Protein AF-A0AAV8ZND1-F1 (afdb_monomer_lite)

InterPro domains:
  IPR028146 Glucosidase II beta subunit, N-terminal [PF12999] (22-91)
  IPR036055 LDL receptor-like superfamily [G3DSA:4.10.400.10] (44-95)
  IPR036055 LDL receptor-like superfamily [SSF57424] (48-91)
  IPR039794 Glucosidase II beta subunit-like [PTHR12630] (21-103)

Secondary structure (DSSP, 8-state):
---SSTTTSSS-SSS----TT-----GGGTTSSS--STT-TT-TTSS--TT-EEEPSS----SS--SEEEGGGTTSSEE-STT-TT--S---TTTT--HHHHHHHT-EESSPP---

Organism: NCBI:txid1586634

Foldseek 3Di:
DDDPPPVVPPPPPDQADDDPPPDGDGLCQACVLAQPDPCSRSNQQALNDQNHKHAADPDDDDPQADRIDGRVQQCPFKQRHLQSSSNPDQPPPDDPDDPVVCVVVVIDGPPHDNRD

Sequence (116 aa):
MNSRRDFIYMTMKINLLVLEAQKKIDFKKINDNYCDCLDGSDEPGTNACSNGIFYCTDQVVTKRFSKSVPSSKVNDGICDCCDGSDEWENNQVLKNLDRAAQKRADRFHVPCPKMC

Structure (mmCIF, N/CA/C/O backbone):
data_AF-A0AAV8ZND1-F1
#
_entry.id   AF-A0AAV8ZND1-F1
#
loop_
_atom_site.group_PDB
_atom_site.id
_atom_site.type_symbol
_atom_site.label_atom_id
_atom_site.label_alt_id
_atom_site.label_comp_id
_atom_site.label_asym_id
_atom_site.label_entity_id
_atom_site.label_seq_id
_atom_site.pdbx_PDB_ins_code
_atom_site.Cartn_x
_atom_site.Cartn_y
_atom_site.Cartn_z
_atom_site.occupancy
_atom_site.B_iso_or_equiv
_atom_site.auth_seq_id
_atom_site.auth_comp_id
_atom_site.auth_asym_id
_atom_site.auth_atom_id
_atom_site.pdbx_PDB_model_num
ATOM 1 N N . MET A 1 1 ? 16.099 19.191 17.050 1.00 37.81 1 MET A N 1
ATOM 2 C CA . MET A 1 1 ? 16.248 17.796 16.578 1.00 37.81 1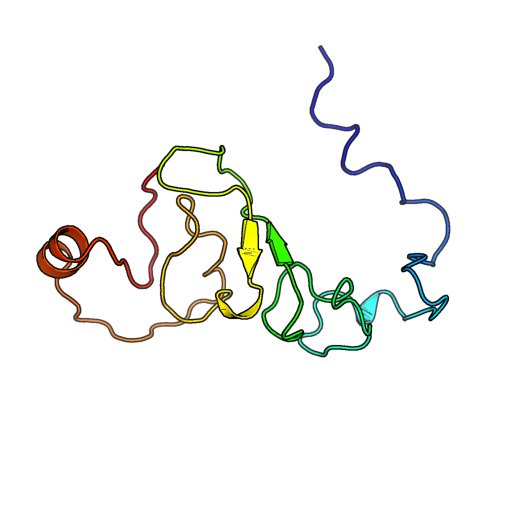 MET A CA 1
ATOM 3 C C . MET A 1 1 ? 15.151 16.940 17.206 1.00 37.81 1 MET A C 1
ATOM 5 O O . MET A 1 1 ? 15.372 16.372 18.261 1.00 37.81 1 MET A O 1
ATOM 9 N N . ASN A 1 2 ? 13.952 16.909 16.626 1.00 37.75 2 ASN A N 1
ATOM 10 C CA . ASN A 1 2 ? 12.907 15.932 16.961 1.00 37.75 2 ASN A CA 1
ATOM 11 C C . ASN A 1 2 ? 11.807 16.062 15.905 1.00 37.75 2 ASN A C 1
ATOM 13 O O . ASN A 1 2 ? 11.188 17.112 15.814 1.00 37.75 2 ASN A O 1
ATOM 17 N N . SER A 1 3 ? 11.653 15.056 15.041 1.00 37.03 3 SER A N 1
ATOM 18 C CA . SER A 1 3 ? 10.670 15.096 13.943 1.00 37.03 3 SER A CA 1
ATOM 19 C C . SER A 1 3 ? 10.224 13.705 13.468 1.00 37.03 3 SER A C 1
ATOM 21 O O . SER A 1 3 ? 9.844 13.543 12.312 1.00 37.03 3 SER A O 1
ATOM 23 N N . ARG A 1 4 ? 10.297 12.662 14.306 1.00 44.38 4 ARG A N 1
ATOM 24 C CA . ARG A 1 4 ? 9.836 11.311 13.905 1.00 44.38 4 ARG A CA 1
ATOM 25 C C . ARG A 1 4 ? 9.132 10.504 14.999 1.00 44.38 4 ARG A C 1
ATOM 27 O O . ARG A 1 4 ? 8.819 9.345 14.771 1.00 44.38 4 ARG A O 1
ATOM 34 N N . ARG A 1 5 ? 8.880 11.086 16.176 1.00 40.69 5 ARG A N 1
ATOM 35 C CA . ARG A 1 5 ? 8.225 10.381 17.295 1.00 40.69 5 ARG A CA 1
ATOM 36 C C . ARG A 1 5 ? 6.791 10.844 17.557 1.00 40.69 5 ARG A C 1
ATOM 38 O O . ARG A 1 5 ? 6.050 10.119 18.195 1.00 40.69 5 ARG A O 1
ATOM 45 N N . ASP A 1 6 ? 6.353 11.965 16.993 1.00 35.47 6 ASP A N 1
ATOM 46 C CA . ASP A 1 6 ? 5.067 12.560 17.385 1.00 35.47 6 ASP A CA 1
ATOM 47 C C . ASP A 1 6 ? 3.846 11.996 16.633 1.00 35.47 6 ASP A C 1
ATOM 49 O O . ASP A 1 6 ? 2.722 12.202 17.069 1.00 35.47 6 ASP A O 1
ATOM 53 N N . PHE A 1 7 ? 4.040 11.219 15.560 1.00 36.78 7 PHE A N 1
ATOM 54 C CA . PHE A 1 7 ? 2.933 10.598 14.807 1.00 36.78 7 PHE A CA 1
ATOM 55 C C . PHE A 1 7 ? 2.593 9.163 15.235 1.00 36.78 7 PHE A C 1
ATOM 57 O O . PHE A 1 7 ? 1.538 8.654 14.883 1.00 36.78 7 PHE A O 1
ATOM 64 N N . ILE A 1 8 ? 3.468 8.514 16.009 1.00 44.16 8 ILE A N 1
ATOM 65 C CA . ILE A 1 8 ? 3.288 7.126 16.477 1.00 44.16 8 ILE A CA 1
ATOM 66 C C . ILE A 1 8 ? 2.773 7.106 17.936 1.00 44.16 8 ILE A C 1
ATOM 68 O O . ILE A 1 8 ? 2.266 6.098 18.416 1.00 44.16 8 ILE A O 1
ATOM 72 N N . TYR A 1 9 ? 2.854 8.239 18.648 1.00 37.47 9 TYR A N 1
ATOM 73 C CA . TYR A 1 9 ? 2.634 8.339 20.101 1.00 37.47 9 TYR A CA 1
ATOM 74 C C . TYR A 1 9 ? 1.251 8.830 20.552 1.00 37.47 9 TYR A C 1
ATOM 76 O O . TYR A 1 9 ? 1.019 8.997 21.749 1.00 37.47 9 TYR A O 1
ATOM 84 N N . MET A 1 10 ? 0.310 9.023 19.638 1.00 37.06 10 MET A N 1
ATOM 85 C CA . MET A 1 10 ? -1.060 9.413 19.967 1.00 37.06 10 MET A CA 1
ATOM 86 C C . MET A 1 10 ? -1.968 8.325 19.393 1.00 37.06 10 MET A C 1
ATOM 88 O O . MET A 1 10 ? -2.501 8.495 18.314 1.00 37.06 10 MET A O 1
ATOM 92 N N . THR A 1 11 ? -1.972 7.098 19.927 1.00 38.09 11 THR A N 1
ATOM 93 C CA . THR A 1 11 ? -2.922 6.690 20.978 1.00 38.09 11 THR A CA 1
ATOM 94 C C . THR A 1 11 ? -2.471 5.426 21.749 1.00 38.09 11 THR A C 1
ATOM 96 O O . THR A 1 11 ? -3.288 4.588 22.115 1.00 38.09 11 THR A O 1
ATOM 99 N N . MET A 1 12 ? -1.184 5.268 22.091 1.00 40.66 12 MET A N 1
ATOM 100 C CA . MET A 1 12 ? -0.730 4.214 23.032 1.00 40.66 12 MET A CA 1
ATOM 101 C C . MET A 1 12 ? -1.127 4.488 24.503 1.00 40.66 12 MET A C 1
ATOM 103 O O . MET A 1 12 ? -0.334 4.330 25.433 1.00 40.66 12 MET A O 1
ATOM 107 N N . LYS A 1 13 ? -2.374 4.892 24.751 1.00 40.22 13 LYS A N 1
ATOM 108 C CA . LYS A 1 13 ? -2.989 4.846 26.077 1.00 40.22 13 LYS A CA 1
ATOM 109 C C . LYS A 1 13 ? -4.439 4.410 25.927 1.00 40.22 13 LYS A C 1
ATOM 111 O O . LYS A 1 13 ? -5.251 5.162 25.406 1.00 40.22 13 LYS A O 1
ATOM 116 N N . ILE A 1 14 ? -4.726 3.254 26.532 1.00 40.88 14 ILE A N 1
ATOM 117 C CA . ILE A 1 14 ? -6.028 2.586 26.668 1.00 40.88 14 ILE A CA 1
ATOM 118 C C . ILE A 1 14 ? -6.315 1.667 25.471 1.00 40.88 14 ILE A C 1
ATOM 120 O O . ILE A 1 14 ? -6.200 2.076 24.327 1.00 40.88 14 ILE A O 1
ATOM 124 N N . ASN A 1 15 ? -6.644 0.404 25.766 1.00 40.78 15 ASN A N 1
ATOM 125 C CA . ASN A 1 15 ? -6.957 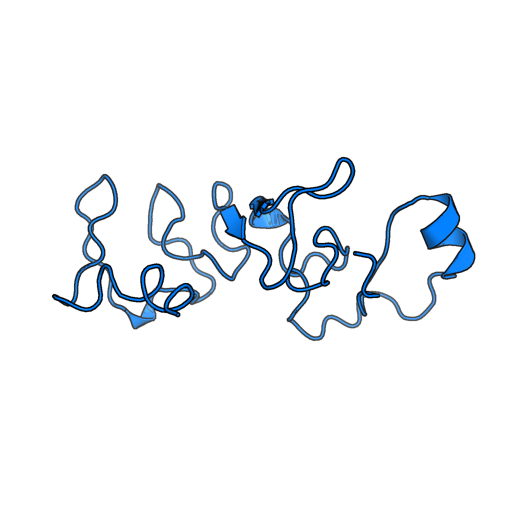-0.711 24.854 1.00 40.78 15 ASN A CA 1
ATOM 126 C C . ASN A 1 15 ? -8.186 -0.455 23.956 1.00 40.78 15 ASN A C 1
ATOM 128 O O . ASN A 1 15 ? -9.138 -1.231 23.976 1.00 40.78 15 ASN A O 1
ATOM 132 N N . LEU A 1 16 ? -8.239 0.677 23.262 1.00 41.28 16 LEU A N 1
ATOM 133 C CA . LEU A 1 16 ? -9.446 1.155 22.618 1.00 41.28 16 LEU A CA 1
ATOM 134 C C . LEU A 1 16 ? -9.123 2.224 21.568 1.00 41.28 16 LEU A C 1
ATOM 136 O O . LEU A 1 16 ? -8.951 3.397 21.900 1.00 41.28 16 LEU A O 1
ATOM 140 N N . LEU A 1 17 ? -9.071 1.836 20.294 1.00 50.38 17 LEU A N 1
ATOM 141 C CA . LEU A 1 17 ? -9.206 2.809 19.214 1.00 50.38 17 LEU A CA 1
ATOM 142 C C . LEU A 1 17 ? -10.662 3.300 19.232 1.00 50.38 17 LEU A C 1
ATOM 144 O O . LEU A 1 17 ? -11.592 2.509 19.080 1.00 50.38 17 LEU A O 1
ATOM 148 N N . VAL A 1 18 ? -10.874 4.588 19.497 1.00 45.38 18 VAL A N 1
ATOM 149 C CA . VAL A 1 18 ? -12.190 5.220 19.352 1.00 45.38 18 VAL A CA 1
ATOM 150 C C . VAL A 1 18 ? -12.291 5.711 17.914 1.00 45.38 18 VAL A C 1
ATOM 152 O O . VAL A 1 18 ? -11.680 6.711 17.554 1.00 45.38 18 VAL A O 1
ATOM 155 N N . LEU A 1 19 ? -13.038 4.962 17.114 1.00 54.56 19 LEU A N 1
ATOM 156 C CA . LEU A 1 19 ? -13.398 5.252 15.726 1.00 54.56 19 LEU A CA 1
ATOM 157 C C . LEU A 1 19 ? -14.869 5.702 15.722 1.00 54.56 19 LEU A C 1
ATOM 159 O O . LEU A 1 19 ? -15.596 5.331 16.649 1.00 54.56 19 LEU A O 1
ATOM 163 N N . GLU A 1 20 ? -15.305 6.539 14.775 1.00 51.50 20 GLU A N 1
ATOM 164 C CA . GLU A 1 20 ? -16.535 7.376 14.824 1.00 51.50 20 GLU A CA 1
ATOM 165 C C . GLU A 1 20 ? -17.900 6.634 14.894 1.00 51.50 20 GLU A C 1
ATOM 167 O O . GLU A 1 20 ? -18.948 7.169 14.546 1.00 51.50 20 GLU A O 1
ATOM 172 N N . ALA A 1 21 ? -17.944 5.422 15.446 1.00 46.81 21 ALA A N 1
ATOM 173 C CA . ALA A 1 21 ? -19.152 4.766 15.933 1.00 46.81 21 ALA A CA 1
ATOM 174 C C . ALA A 1 21 ? -18.885 3.822 17.130 1.00 46.81 21 ALA A C 1
ATOM 176 O O . ALA A 1 21 ? -19.380 2.705 17.137 1.00 46.81 21 ALA A O 1
ATOM 177 N N . GLN A 1 22 ? -18.087 4.217 18.137 1.00 50.81 22 GLN A N 1
ATOM 178 C CA . GLN A 1 22 ? -17.977 3.570 19.474 1.00 50.81 22 GLN A CA 1
ATOM 179 C C . GLN A 1 22 ? -17.911 2.016 19.529 1.00 50.81 22 GLN A C 1
ATOM 181 O O . GLN A 1 22 ? -18.232 1.419 20.562 1.00 50.81 22 GLN A O 1
ATOM 186 N N . LYS A 1 23 ? -17.466 1.321 18.476 1.00 59.94 23 LYS A N 1
ATOM 187 C CA . LYS A 1 23 ? -17.306 -0.137 18.494 1.00 59.94 23 LYS A CA 1
ATOM 188 C C . LYS A 1 23 ? -15.892 -0.464 18.954 1.00 59.94 23 LYS A C 1
ATOM 190 O O . LYS A 1 23 ? -14.915 -0.224 18.258 1.00 59.94 23 LYS A O 1
ATOM 195 N N . LYS A 1 24 ? -15.794 -1.004 20.165 1.00 71.31 24 LYS A N 1
ATOM 196 C CA . LYS A 1 24 ? -14.551 -1.546 20.717 1.00 71.31 24 LYS A CA 1
ATOM 197 C C . LYS A 1 24 ? -14.256 -2.869 20.014 1.00 71.31 24 LYS A C 1
ATOM 199 O O . LYS A 1 24 ? -15.032 -3.809 20.179 1.00 71.31 24 LYS A O 1
ATOM 204 N N . ILE A 1 25 ? -13.168 -2.944 19.258 1.00 78.81 25 ILE A N 1
ATOM 205 C CA . ILE A 1 25 ? -12.663 -4.200 18.688 1.00 78.81 25 ILE A CA 1
ATOM 206 C C . ILE A 1 25 ? -11.414 -4.663 19.450 1.00 78.81 25 ILE A C 1
ATOM 208 O O . ILE A 1 25 ? -10.731 -3.856 20.082 1.00 78.81 25 ILE A O 1
ATOM 212 N N . ASP A 1 26 ? -11.148 -5.971 19.443 1.00 86.69 26 ASP A N 1
ATOM 213 C CA . ASP A 1 26 ? -9.889 -6.526 19.958 1.00 86.69 26 ASP A CA 1
ATOM 214 C C . ASP A 1 26 ? -8.736 -6.027 19.076 1.00 86.69 26 ASP A C 1
ATOM 216 O O . ASP A 1 26 ? -8.882 -5.935 17.863 1.00 86.69 26 ASP A O 1
ATOM 220 N N . PHE A 1 27 ? -7.577 -5.740 19.662 1.00 83.38 27 PHE A N 1
ATOM 221 C CA . PHE A 1 27 ? -6.379 -5.361 18.913 1.00 83.38 27 PHE A CA 1
ATOM 222 C C . PHE A 1 27 ? -5.982 -6.405 17.857 1.00 83.38 27 PHE A C 1
ATOM 224 O O . PHE A 1 27 ? -5.410 -6.061 16.831 1.00 83.38 27 PHE A O 1
ATOM 231 N N . LYS A 1 28 ? -6.313 -7.681 18.085 1.00 89.12 28 LYS A N 1
ATOM 232 C CA . LYS A 1 28 ? -6.091 -8.768 17.118 1.00 89.12 28 LYS A CA 1
ATOM 233 C C . LYS A 1 28 ? -6.885 -8.628 15.820 1.00 89.12 28 LYS A C 1
ATOM 235 O O . LYS A 1 28 ? -6.563 -9.342 14.885 1.00 89.12 28 LYS A O 1
ATOM 240 N N . LYS A 1 29 ? -7.906 -7.770 15.810 1.00 89.00 29 LYS A N 1
ATOM 241 C CA . LYS A 1 29 ? -8.749 -7.465 14.651 1.00 89.00 29 LYS A CA 1
ATOM 242 C C . LYS A 1 29 ? -8.189 -6.338 13.782 1.00 89.00 29 LYS A C 1
ATOM 244 O O . LYS A 1 29 ? -8.859 -5.884 12.878 1.00 89.00 29 LYS A O 1
ATOM 249 N N . ILE A 1 30 ? -7.012 -5.808 14.120 1.00 91.19 30 ILE A N 1
ATOM 250 C CA . ILE A 1 30 ? -6.361 -4.781 13.308 1.00 91.19 30 ILE A CA 1
ATOM 251 C C . ILE A 1 30 ? -5.461 -5.474 12.290 1.00 91.19 30 ILE A C 1
ATOM 253 O O . ILE A 1 30 ? -4.537 -6.190 12.689 1.00 91.19 30 ILE A O 1
ATOM 257 N N . ASN A 1 31 ? -5.670 -5.184 11.006 1.00 93.62 31 ASN A N 1
ATOM 258 C CA . ASN A 1 31 ? -4.977 -5.804 9.875 1.00 93.62 31 ASN A CA 1
ATOM 259 C C . ASN A 1 31 ? -5.079 -7.336 9.884 1.00 93.62 31 ASN A C 1
ATOM 261 O O . ASN A 1 31 ? -4.089 -8.030 9.629 1.00 93.62 31 ASN A O 1
ATOM 265 N N . ASP A 1 32 ? -6.252 -7.869 10.223 1.00 95.06 32 ASP A N 1
ATOM 266 C CA . ASP A 1 32 ? -6.506 -9.312 10.259 1.00 95.06 32 ASP A CA 1
ATOM 267 C C . ASP A 1 32 ? -7.114 -9.853 8.950 1.00 95.06 32 ASP A C 1
ATOM 269 O O . ASP A 1 32 ? -7.411 -11.046 8.848 1.00 95.06 32 ASP A O 1
ATOM 273 N N . ASN A 1 33 ? -7.200 -8.999 7.922 1.00 95.19 33 ASN A N 1
ATOM 274 C CA . ASN A 1 33 ? -7.852 -9.240 6.635 1.00 95.19 33 ASN A CA 1
ATOM 275 C C . ASN A 1 33 ? -9.377 -9.412 6.736 1.00 95.19 33 ASN A C 1
ATOM 277 O O . ASN A 1 33 ? -9.989 -10.034 5.859 1.00 95.19 33 ASN A O 1
ATOM 281 N N . TYR A 1 34 ? -10.015 -8.853 7.763 1.00 95.31 34 TYR A N 1
ATOM 282 C CA . TYR A 1 34 ? -11.465 -8.811 7.891 1.00 95.31 34 TYR A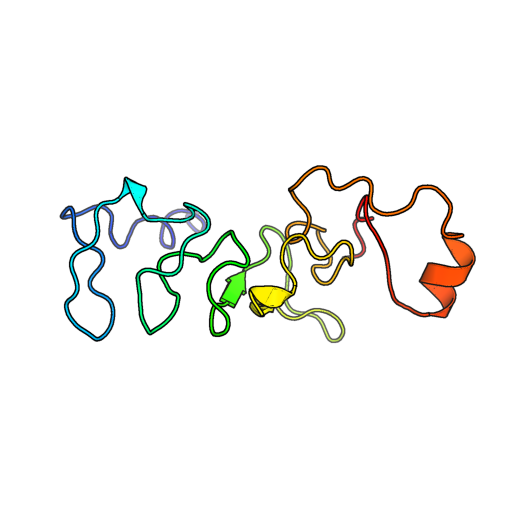 CA 1
ATOM 283 C C . TYR A 1 34 ? -11.945 -7.401 8.249 1.00 95.31 34 TYR A C 1
ATOM 285 O O . TYR A 1 34 ? -11.388 -6.740 9.106 1.00 95.31 34 TYR A O 1
ATOM 293 N N . CYS A 1 35 ? -13.017 -6.934 7.599 1.00 93.81 35 CYS A N 1
ATOM 294 C CA . CYS A 1 35 ? -13.538 -5.591 7.850 1.00 93.81 35 CYS A CA 1
ATOM 295 C C . CYS A 1 35 ? -14.537 -5.576 9.020 1.00 93.81 35 CYS A C 1
ATOM 297 O O . CYS A 1 35 ? -15.727 -5.868 8.852 1.00 93.81 35 CYS A O 1
ATOM 299 N N . ASP A 1 36 ? -14.065 -5.238 10.217 1.00 91.25 36 ASP A N 1
ATOM 300 C CA . ASP A 1 36 ? -14.850 -5.124 11.446 1.00 91.25 36 ASP A CA 1
ATOM 301 C C . ASP A 1 36 ? -15.452 -3.734 11.686 1.00 91.25 36 ASP A C 1
ATOM 303 O O . ASP A 1 36 ? -16.486 -3.636 12.380 1.00 91.25 36 ASP A O 1
ATOM 307 N N . CYS A 1 37 ? -14.828 -2.677 11.156 1.00 87.50 37 CYS A N 1
ATOM 308 C CA . CYS A 1 37 ? -15.286 -1.296 11.306 1.00 87.50 37 CYS A CA 1
ATOM 309 C C . CYS A 1 37 ? -15.986 -0.775 10.047 1.00 87.50 37 CYS A C 1
ATOM 311 O O . CYS A 1 37 ? -15.567 -0.999 8.917 1.00 87.50 37 CYS A O 1
ATOM 313 N N . LEU A 1 38 ? -17.063 -0.007 10.245 1.00 87.19 38 LEU A N 1
ATOM 314 C CA . LEU A 1 38 ? -17.828 0.586 9.139 1.00 87.19 38 LEU A CA 1
ATOM 315 C C . LEU A 1 38 ? -17.034 1.642 8.364 1.00 87.19 38 LEU A C 1
ATOM 317 O O . LEU A 1 38 ? -17.304 1.856 7.188 1.00 87.19 38 LEU A O 1
ATOM 321 N N . ASP A 1 39 ? -16.086 2.313 9.014 1.00 85.88 39 ASP A N 1
ATOM 322 C CA . ASP A 1 39 ? -15.191 3.298 8.399 1.00 85.88 39 ASP A CA 1
ATOM 323 C C . ASP A 1 39 ? -13.904 2.669 7.831 1.00 85.88 39 ASP A C 1
ATOM 325 O O . ASP A 1 39 ? -13.093 3.377 7.241 1.00 85.88 39 ASP A O 1
ATOM 329 N N . GLY A 1 40 ? -13.729 1.351 7.986 1.00 88.75 40 GLY A N 1
ATOM 330 C CA . GLY A 1 40 ? -12.597 0.576 7.477 1.00 88.75 40 GLY A CA 1
ATOM 331 C C . GLY A 1 40 ? -11.245 0.870 8.125 1.00 88.75 40 GLY A C 1
ATOM 332 O O . GLY A 1 40 ? -10.196 0.541 7.575 1.00 88.75 40 GLY A O 1
ATOM 333 N N . SER A 1 41 ? -11.262 1.538 9.272 1.00 88.94 41 SER A N 1
ATOM 334 C CA . SER A 1 41 ? -10.074 2.014 9.983 1.00 88.94 41 SER A CA 1
ATOM 335 C C . SER A 1 41 ? -9.290 0.926 10.727 1.00 88.94 41 SER A C 1
ATOM 337 O O . SER A 1 41 ? -8.173 1.177 11.180 1.00 88.94 41 SER A O 1
ATOM 339 N N . ASP A 1 42 ? -9.865 -0.265 10.862 1.00 92.62 42 ASP A N 1
ATOM 340 C CA . ASP A 1 42 ? -9.234 -1.463 11.412 1.00 92.62 42 ASP A CA 1
ATOM 341 C C . ASP A 1 42 ? -8.280 -2.144 10.427 1.00 92.62 42 ASP A C 1
ATOM 343 O O . ASP A 1 42 ? -7.343 -2.805 10.864 1.00 92.62 42 ASP A O 1
ATOM 347 N N . GLU A 1 43 ? -8.425 -1.885 9.125 1.00 95.06 43 GLU A N 1
ATOM 348 C CA . GLU A 1 43 ? -7.629 -2.511 8.064 1.00 95.06 43 GLU A CA 1
ATOM 349 C C . GLU A 1 43 ? -6.748 -1.500 7.287 1.00 95.06 43 GLU A C 1
ATOM 351 O O . GLU A 1 43 ? -6.816 -1.429 6.058 1.00 95.06 43 GLU A O 1
ATOM 356 N N . PRO A 1 44 ? -5.893 -0.685 7.949 1.00 94.44 44 PRO A N 1
ATOM 357 C CA . PRO A 1 44 ? -5.041 0.296 7.265 1.00 94.44 44 PRO A CA 1
ATOM 358 C C . PRO A 1 44 ? -3.892 -0.319 6.446 1.00 94.44 44 PRO A C 1
ATOM 360 O O . PRO A 1 44 ? -3.218 0.407 5.718 1.00 94.44 44 PRO A O 1
ATOM 363 N N . GLY A 1 45 ? -3.614 -1.614 6.610 1.00 94.44 45 GLY A N 1
ATOM 364 C CA . GLY A 1 45 ? -2.511 -2.353 5.991 1.00 94.44 45 GLY A CA 1
ATOM 365 C C . GLY A 1 45 ? -2.943 -3.480 5.049 1.00 94.44 45 GLY A C 1
ATOM 366 O O . GLY A 1 45 ? -2.079 -4.159 4.494 1.00 94.44 45 GLY A O 1
ATOM 367 N N . THR A 1 46 ? -4.248 -3.692 4.870 1.00 95.44 46 THR A N 1
ATOM 368 C CA . THR A 1 46 ? -4.812 -4.759 4.030 1.00 95.44 46 THR A CA 1
ATOM 369 C C . THR A 1 46 ? -5.849 -4.185 3.055 1.00 95.44 46 THR A C 1
ATOM 371 O O . THR A 1 46 ? -6.149 -2.989 3.063 1.00 95.44 46 THR A O 1
ATOM 374 N N . ASN A 1 47 ? -6.411 -5.040 2.201 1.00 95.94 47 ASN A N 1
ATOM 375 C CA . ASN A 1 47 ? -7.479 -4.692 1.263 1.00 95.94 47 ASN A CA 1
ATOM 376 C C . ASN A 1 47 ? -8.886 -5.112 1.731 1.00 95.94 47 ASN A C 1
ATOM 378 O O . ASN A 1 47 ? -9.829 -5.077 0.938 1.00 95.94 47 ASN A O 1
ATOM 382 N N . ALA A 1 48 ? -9.059 -5.500 2.998 1.00 96.88 48 ALA A N 1
ATOM 383 C CA . ALA A 1 48 ? -10.297 -6.124 3.472 1.00 96.88 48 ALA A CA 1
ATOM 384 C C . ALA A 1 48 ? -11.510 -5.175 3.545 1.00 96.88 48 ALA A C 1
ATOM 386 O O . ALA A 1 48 ? -12.652 -5.615 3.386 1.00 96.88 48 ALA A O 1
ATOM 387 N N . CYS A 1 49 ? -11.291 -3.872 3.732 1.00 95.12 49 CYS A N 1
ATOM 388 C CA . CYS A 1 49 ? -12.361 -2.874 3.785 1.00 95.12 49 CYS A CA 1
ATOM 389 C C . CYS A 1 49 ? -12.484 -2.091 2.478 1.00 95.12 49 CYS A C 1
ATOM 391 O O . CYS A 1 49 ? -11.572 -1.358 2.122 1.00 95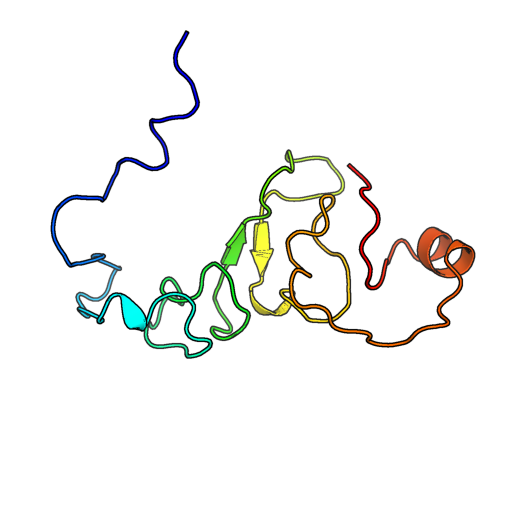.12 49 CYS A O 1
ATOM 393 N N . SER A 1 50 ? -13.631 -2.151 1.792 1.00 94.31 50 SER A N 1
ATOM 394 C CA . SER A 1 50 ? -13.842 -1.475 0.490 1.00 94.31 50 SER A CA 1
ATOM 395 C C . SER A 1 50 ? -13.732 0.060 0.509 1.00 94.31 50 SER A C 1
ATOM 397 O O . SER A 1 50 ? -13.452 0.676 -0.517 1.00 94.31 50 SER A O 1
ATOM 399 N N . ASN A 1 51 ? -13.951 0.677 1.668 1.00 92.25 51 ASN A N 1
ATOM 400 C CA . ASN A 1 51 ? -13.821 2.112 1.923 1.00 92.25 51 ASN A CA 1
ATOM 401 C C . ASN A 1 51 ? -12.532 2.476 2.680 1.00 92.25 51 ASN A C 1
ATOM 403 O O . ASN A 1 51 ? -12.378 3.622 3.099 1.00 92.25 51 ASN A O 1
ATOM 407 N N . GLY A 1 52 ? -11.630 1.510 2.866 1.00 92.69 52 GLY A N 1
ATOM 408 C CA . GLY A 1 52 ? -10.362 1.702 3.555 1.00 92.69 52 GLY A CA 1
ATOM 409 C C . GLY A 1 52 ? -9.371 2.555 2.759 1.00 92.69 52 GLY A C 1
ATOM 410 O O . GLY A 1 52 ? -9.461 2.716 1.537 1.00 92.69 52 GLY A O 1
ATOM 411 N N . ILE A 1 53 ? -8.387 3.093 3.475 1.00 95.69 53 ILE A N 1
ATOM 412 C CA . ILE A 1 53 ? -7.302 3.902 2.916 1.00 95.69 53 ILE A CA 1
ATOM 413 C C . ILE A 1 53 ? -5.976 3.309 3.381 1.00 95.69 53 ILE A C 1
ATOM 415 O O . ILE A 1 53 ? -5.750 3.166 4.581 1.00 95.69 53 ILE A O 1
ATOM 419 N N . PHE A 1 54 ? -5.083 3.035 2.431 1.00 96.88 54 PHE A N 1
ATOM 420 C CA . PHE A 1 54 ? -3.717 2.603 2.699 1.00 96.88 54 PHE A CA 1
ATOM 421 C C . PHE A 1 54 ? -2.748 3.774 2.535 1.00 96.88 54 PHE A C 1
ATOM 423 O O . PHE A 1 54 ? -2.797 4.510 1.546 1.00 96.88 54 PHE A O 1
ATOM 430 N N . TYR A 1 55 ? -1.845 3.948 3.497 1.00 96.38 55 TYR A N 1
ATOM 431 C CA . TYR A 1 55 ? -0.799 4.968 3.449 1.00 96.38 55 TYR A CA 1
ATOM 432 C C . TYR A 1 55 ? 0.532 4.322 3.095 1.00 96.38 55 TYR A C 1
ATOM 434 O O . TYR A 1 55 ? 1.054 3.524 3.868 1.00 96.38 55 TYR A O 1
ATOM 442 N N . CYS A 1 56 ? 1.113 4.711 1.962 1.00 96.31 56 CYS A N 1
ATOM 443 C CA . CYS A 1 56 ? 2.399 4.151 1.573 1.00 96.31 56 CYS A CA 1
ATOM 444 C C . CYS A 1 56 ? 3.520 4.670 2.492 1.00 96.31 56 CYS A C 1
ATOM 446 O O . CYS A 1 56 ? 3.482 5.811 2.972 1.00 96.31 56 CYS A O 1
ATOM 448 N N . THR A 1 57 ? 4.510 3.817 2.741 1.00 93.88 57 THR A N 1
ATOM 449 C CA . THR A 1 57 ? 5.425 3.907 3.891 1.00 93.88 57 THR A CA 1
ATOM 450 C C . THR A 1 57 ? 6.419 5.067 3.794 1.00 93.88 57 THR A C 1
ATOM 452 O O . THR A 1 57 ? 6.505 5.904 4.692 1.00 93.88 57 THR A O 1
ATOM 455 N N . ASP A 1 58 ? 7.163 5.126 2.693 1.00 90.75 58 ASP A N 1
ATOM 456 C CA . ASP A 1 58 ? 8.339 5.972 2.478 1.00 90.75 58 ASP A CA 1
ATOM 457 C C . ASP A 1 58 ? 8.207 6.805 1.190 1.00 90.75 58 ASP A C 1
ATOM 459 O O . ASP A 1 58 ? 9.183 7.034 0.467 1.00 90.75 58 ASP A O 1
ATOM 463 N N . GLN A 1 59 ? 6.996 7.289 0.898 1.00 91.00 59 GLN A N 1
ATOM 464 C CA . GLN A 1 59 ? 6.742 8.173 -0.239 1.00 91.00 59 GLN A CA 1
ATOM 465 C C . GLN A 1 59 ? 6.385 9.609 0.165 1.00 91.00 59 GLN A C 1
ATOM 467 O O . GLN A 1 59 ? 5.750 9.878 1.189 1.00 91.00 59 GLN A O 1
ATOM 472 N N . VAL A 1 60 ? 6.740 10.547 -0.710 1.00 89.56 60 VAL A N 1
ATOM 473 C CA . VAL A 1 60 ? 6.310 11.948 -0.643 1.00 89.56 60 VAL A CA 1
ATOM 474 C C . VAL A 1 60 ? 5.255 12.219 -1.709 1.00 89.56 60 VAL A C 1
ATOM 476 O O . VAL A 1 60 ? 5.252 11.587 -2.763 1.00 89.56 60 VAL A O 1
ATOM 479 N N . VAL A 1 61 ? 4.367 13.183 -1.454 1.00 92.50 61 VAL A N 1
ATOM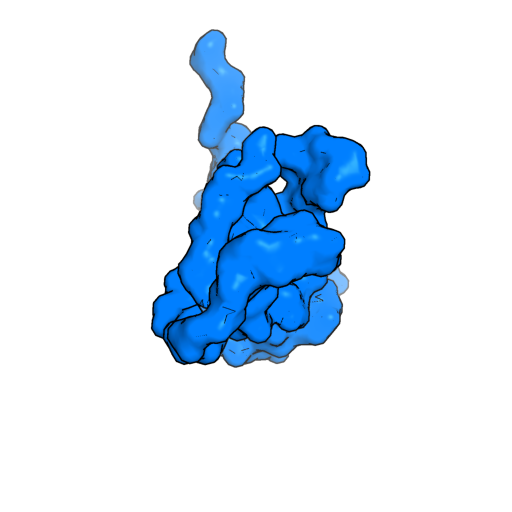 480 C CA . VAL A 1 61 ? 3.382 13.607 -2.457 1.00 92.50 61 VAL A CA 1
ATOM 481 C C . VAL A 1 61 ? 4.114 14.256 -3.627 1.00 92.50 61 VAL A C 1
ATOM 483 O O . VAL A 1 61 ? 4.853 15.224 -3.451 1.00 92.50 61 VAL A O 1
ATOM 486 N N . THR A 1 62 ? 3.883 13.740 -4.827 1.00 89.56 62 THR A N 1
ATOM 487 C CA . THR A 1 62 ? 4.378 14.307 -6.084 1.00 89.56 62 THR A CA 1
ATOM 488 C C . THR A 1 62 ? 3.208 14.557 -7.030 1.00 89.56 62 THR A C 1
ATOM 490 O O . THR A 1 62 ? 2.070 14.192 -6.749 1.00 89.56 62 THR A O 1
ATOM 493 N N . LYS A 1 63 ? 3.474 15.150 -8.200 1.00 89.31 63 LYS A N 1
ATOM 494 C CA . LYS A 1 63 ? 2.451 15.291 -9.250 1.00 89.31 63 LYS A CA 1
ATOM 495 C C . LYS A 1 63 ? 1.893 13.935 -9.714 1.00 89.31 63 LYS A C 1
ATOM 497 O O . LYS A 1 63 ? 0.782 13.890 -10.230 1.00 89.31 63 LYS A O 1
ATOM 502 N N . ARG A 1 64 ? 2.676 12.860 -9.572 1.00 88.50 64 ARG A N 1
ATOM 503 C CA . ARG A 1 64 ? 2.331 11.515 -10.043 1.00 88.50 64 ARG A CA 1
ATOM 504 C C . ARG A 1 64 ? 1.818 10.598 -8.932 1.00 88.50 64 ARG A C 1
ATOM 506 O O . ARG A 1 64 ? 0.972 9.760 -9.209 1.00 88.50 64 ARG A O 1
ATOM 513 N N . PHE A 1 65 ? 2.307 10.764 -7.705 1.00 91.38 65 PHE A N 1
ATOM 514 C CA . PHE A 1 65 ? 2.022 9.865 -6.587 1.00 91.38 65 PHE A CA 1
ATOM 515 C C . PHE A 1 65 ? 1.415 10.622 -5.407 1.00 91.38 65 PHE A C 1
ATOM 517 O O . PHE A 1 65 ? 2.007 11.572 -4.887 1.00 91.38 65 PHE A O 1
ATOM 524 N N . SER A 1 66 ? 0.235 10.180 -4.985 1.00 94.12 66 SER A N 1
ATOM 525 C CA . SER A 1 66 ? -0.425 10.605 -3.746 1.00 94.12 66 SER A CA 1
ATOM 526 C C . SER A 1 66 ? 0.161 9.853 -2.558 1.00 94.12 66 SER A C 1
ATOM 528 O O . SER A 1 66 ? 0.620 8.739 -2.744 1.00 94.12 66 SER A O 1
ATOM 530 N N . LYS A 1 67 ? 0.086 10.406 -1.335 1.00 94.81 67 LYS A N 1
ATOM 531 C CA . LYS A 1 67 ? 0.598 9.749 -0.110 1.00 94.81 67 LYS A CA 1
ATOM 532 C C . LYS A 1 67 ? -0.180 8.481 0.289 1.00 94.81 67 LYS A C 1
ATOM 534 O O . LYS A 1 67 ? 0.332 7.671 1.059 1.00 94.81 67 LYS A O 1
ATOM 539 N N . SER A 1 68 ? -1.388 8.310 -0.232 1.00 95.81 68 SER A N 1
ATOM 540 C CA . SER A 1 68 ? -2.275 7.190 0.069 1.00 95.81 68 SER A CA 1
ATOM 541 C C . SER A 1 68 ? -2.988 6.691 -1.183 1.00 95.81 68 SER A C 1
ATOM 543 O O . SER A 1 68 ? -3.186 7.454 -2.135 1.00 95.81 68 SER A O 1
ATOM 545 N N . VAL A 1 69 ? -3.418 5.435 -1.137 1.00 96.44 69 VAL A N 1
ATOM 546 C CA . VAL A 1 69 ? -4.217 4.754 -2.163 1.00 96.44 69 VAL A CA 1
ATOM 547 C C . VAL A 1 69 ? -5.460 4.130 -1.516 1.00 96.44 69 VAL A C 1
ATOM 549 O O . VAL A 1 69 ? -5.475 3.927 -0.298 1.00 96.44 69 VAL A O 1
ATOM 552 N N . PRO A 1 70 ? -6.529 3.843 -2.279 1.00 97.25 70 PRO A N 1
ATOM 553 C CA . PRO A 1 70 ? -7.624 3.018 -1.777 1.00 97.25 70 PRO A CA 1
ATOM 554 C C . PRO A 1 70 ? -7.102 1.649 -1.324 1.00 97.25 70 PRO A C 1
ATOM 556 O O . PRO A 1 70 ? -6.255 1.066 -1.998 1.00 97.25 70 PRO A O 1
ATOM 559 N N . SER A 1 71 ? -7.636 1.114 -0.227 1.00 96.06 71 SER A N 1
ATOM 560 C CA . SER A 1 71 ? -7.291 -0.225 0.289 1.00 96.06 71 SER A CA 1
ATOM 561 C C . SER A 1 71 ? -7.419 -1.324 -0.770 1.00 96.06 71 SER A C 1
ATOM 563 O O . SER A 1 71 ? -6.627 -2.254 -0.790 1.00 96.06 71 SER A O 1
ATOM 565 N N . SER A 1 72 ? -8.357 -1.193 -1.713 1.00 95.38 72 SER A N 1
ATOM 566 C CA . SER A 1 72 ? -8.555 -2.143 -2.814 1.00 95.38 72 SER A CA 1
ATOM 567 C C . SER A 1 72 ? -7.343 -2.310 -3.737 1.00 95.38 72 SER A C 1
ATOM 569 O O . SER A 1 72 ? -7.360 -3.201 -4.577 1.00 95.38 72 SER A O 1
ATOM 571 N N . LYS A 1 73 ? -6.363 -1.401 -3.660 1.00 95.88 73 LYS A N 1
ATOM 572 C CA . LYS A 1 73 ? -5.114 -1.453 -4.428 1.00 95.88 73 LYS A CA 1
ATOM 573 C C . LYS A 1 73 ? -3.999 -2.198 -3.689 1.00 95.88 73 LYS A C 1
ATOM 575 O O . LYS A 1 73 ? -2.973 -2.475 -4.278 1.00 95.88 73 LYS A O 1
ATOM 580 N N . VAL A 1 74 ? -4.189 -2.508 -2.407 1.00 96.44 74 VAL A N 1
ATOM 581 C CA . VAL A 1 74 ? -3.215 -3.269 -1.622 1.00 96.44 74 VAL A CA 1
ATOM 582 C C . VAL A 1 74 ? -3.227 -4.724 -2.086 1.00 96.44 74 VAL A C 1
ATOM 584 O O . VAL A 1 74 ? -4.288 -5.359 -2.122 1.00 96.44 74 VAL A O 1
ATOM 587 N N . ASN A 1 75 ? -2.042 -5.250 -2.389 1.00 94.50 75 ASN A N 1
ATOM 588 C CA . ASN A 1 75 ? -1.799 -6.617 -2.847 1.00 94.50 75 ASN A CA 1
ATOM 589 C C . ASN A 1 75 ? -2.652 -7.025 -4.073 1.00 94.50 75 ASN A C 1
ATOM 591 O O . ASN A 1 75 ? -3.034 -8.193 -4.200 1.00 94.50 75 ASN A O 1
ATOM 595 N N . ASP A 1 76 ? -2.969 -6.084 -4.971 1.00 93.69 76 ASP A N 1
ATOM 596 C CA . ASP A 1 76 ? -3.706 -6.330 -6.220 1.00 93.69 76 ASP A CA 1
ATOM 597 C C . ASP A 1 76 ? -2.782 -6.730 -7.398 1.00 93.69 76 ASP A C 1
ATOM 599 O O . ASP A 1 76 ? -3.247 -7.115 -8.480 1.00 93.69 76 ASP A O 1
ATOM 603 N N . GLY A 1 77 ? -1.464 -6.712 -7.171 1.00 92.06 77 GLY A N 1
ATOM 604 C CA . GLY A 1 77 ? -0.420 -7.067 -8.128 1.00 92.06 77 GLY A CA 1
ATOM 605 C C . GLY A 1 77 ? 0.037 -5.902 -9.009 1.00 92.06 77 GLY A C 1
ATOM 606 O O . GLY A 1 77 ? 0.829 -6.123 -9.941 1.00 92.06 77 GLY A O 1
ATOM 607 N N . ILE A 1 78 ? -0.449 -4.684 -8.758 1.00 92.62 78 ILE A N 1
ATOM 608 C CA . ILE A 1 78 ? -0.084 -3.447 -9.449 1.00 92.62 78 ILE A CA 1
ATOM 609 C C . ILE A 1 78 ? 0.548 -2.494 -8.436 1.00 92.62 78 ILE A C 1
ATOM 611 O O . ILE A 1 78 ? 0.058 -2.290 -7.344 1.00 92.62 78 ILE A O 1
ATOM 615 N N . CYS A 1 79 ? 1.655 -1.874 -8.825 1.00 93.56 79 CYS A N 1
ATOM 616 C CA . CYS A 1 79 ? 2.353 -0.912 -7.986 1.00 93.56 79 CYS A CA 1
ATOM 617 C C . CYS A 1 79 ? 1.715 0.469 -8.149 1.00 93.56 79 CYS A C 1
ATOM 619 O O . CYS A 1 79 ? 1.991 1.167 -9.135 1.00 93.56 79 CYS A O 1
ATOM 621 N N . ASP A 1 80 ? 0.878 0.861 -7.196 1.00 95.56 80 ASP A N 1
ATOM 622 C CA . ASP A 1 80 ? 0.268 2.183 -7.098 1.00 95.56 80 ASP A CA 1
ATOM 623 C C . ASP A 1 80 ? 1.094 3.124 -6.199 1.00 95.56 80 ASP A C 1
ATOM 625 O O . ASP A 1 80 ? 1.177 4.327 -6.479 1.00 95.56 80 ASP A O 1
ATOM 629 N N . CYS A 1 81 ? 1.775 2.605 -5.170 1.00 96.19 81 CYS A N 1
ATOM 630 C CA . CYS A 1 81 ? 2.748 3.376 -4.392 1.00 96.19 81 CYS A CA 1
ATOM 631 C C . CYS A 1 81 ? 4.106 3.471 -5.113 1.00 96.19 81 CYS A C 1
ATOM 633 O O . CYS A 1 81 ? 4.632 2.482 -5.629 1.00 96.19 81 CYS A O 1
ATOM 635 N N . CYS A 1 82 ? 4.766 4.638 -5.077 1.00 95.06 82 CYS A N 1
ATOM 636 C CA . CYS A 1 82 ? 6.091 4.782 -5.712 1.00 95.06 82 CYS A CA 1
ATOM 637 C C . CYS A 1 82 ? 7.201 3.990 -5.004 1.00 95.06 82 CYS A C 1
ATOM 639 O O . CYS A 1 82 ? 8.231 3.677 -5.610 1.00 95.06 82 CYS A O 1
ATOM 641 N N . ASP A 1 83 ? 7.007 3.704 -3.715 1.00 94.88 83 ASP A N 1
ATOM 642 C CA . ASP A 1 83 ? 7.896 2.887 -2.893 1.00 94.88 83 ASP A CA 1
ATOM 643 C C . ASP A 1 83 ? 7.554 1.387 -2.955 1.00 94.88 83 ASP A C 1
ATOM 645 O O . ASP A 1 83 ? 8.335 0.582 -2.448 1.00 94.88 83 ASP A O 1
ATOM 649 N N . GLY A 1 84 ? 6.436 1.021 -3.601 1.00 94.44 84 GLY A N 1
ATOM 650 C CA . GLY A 1 84 ? 5.935 -0.347 -3.729 1.00 94.44 84 GLY A CA 1
ATOM 651 C C . GLY A 1 84 ? 5.375 -0.955 -2.443 1.00 94.44 84 GLY A C 1
ATOM 652 O O . GLY A 1 84 ? 5.262 -2.174 -2.360 1.00 94.44 84 GLY A O 1
ATOM 653 N N . SER A 1 85 ? 5.103 -0.146 -1.414 1.00 95.31 85 SER A N 1
ATOM 654 C CA . SER A 1 85 ? 4.678 -0.650 -0.100 1.00 95.31 85 SER A CA 1
ATOM 655 C C . SER A 1 85 ? 3.238 -1.169 -0.049 1.00 95.31 85 SER A C 1
ATOM 657 O O . SER A 1 85 ? 2.892 -1.862 0.902 1.00 95.31 85 SER A O 1
ATOM 659 N N . ASP A 1 86 ? 2.425 -0.879 -1.063 1.00 95.88 86 ASP A N 1
ATOM 660 C CA . ASP A 1 86 ? 1.100 -1.465 -1.288 1.00 95.88 86 ASP A CA 1
ATOM 661 C C . ASP A 1 86 ? 1.140 -2.948 -1.675 1.00 95.88 86 ASP A C 1
ATOM 663 O O . ASP A 1 86 ? 0.156 -3.649 -1.473 1.00 95.88 86 ASP A O 1
ATOM 667 N N . GLU A 1 87 ? 2.274 -3.443 -2.169 1.00 94.62 87 GLU A N 1
ATOM 668 C CA . GLU A 1 87 ? 2.443 -4.813 -2.664 1.00 94.62 87 GLU A CA 1
ATOM 669 C C . GLU A 1 87 ? 3.479 -5.585 -1.828 1.00 94.62 87 GLU A C 1
ATOM 671 O O . GLU A 1 87 ? 4.519 -6.043 -2.315 1.00 94.62 87 GLU A O 1
ATOM 676 N N . TRP A 1 88 ? 3.225 -5.675 -0.520 1.00 92.19 88 TRP A N 1
ATOM 677 C CA . TRP A 1 88 ? 4.112 -6.335 0.445 1.00 92.19 88 TRP A CA 1
ATOM 678 C C . TRP A 1 88 ? 3.921 -7.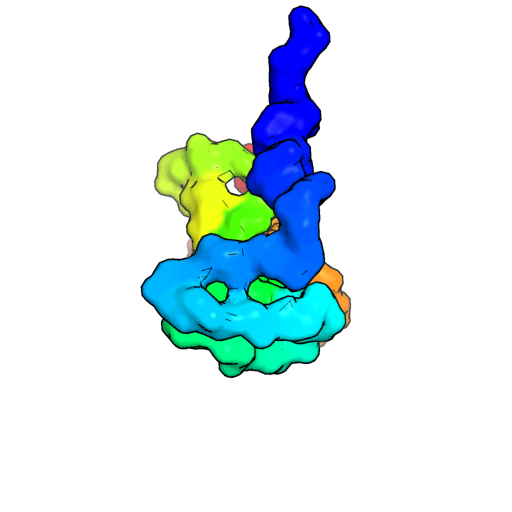853 0.492 1.00 92.19 88 TRP A C 1
ATOM 680 O O . TRP A 1 88 ? 4.839 -8.581 0.889 1.00 92.19 88 TRP A O 1
ATOM 690 N N . GLU A 1 89 ? 2.744 -8.346 0.103 1.00 89.00 89 GLU A N 1
ATOM 691 C CA . GLU A 1 89 ? 2.522 -9.775 -0.054 1.00 89.00 89 GLU A CA 1
ATOM 692 C C . GLU A 1 89 ? 3.294 -10.258 -1.283 1.00 89.00 89 GLU A C 1
ATOM 694 O O . GLU A 1 89 ? 3.317 -9.612 -2.329 1.00 89.00 89 GLU A O 1
ATOM 699 N N . ASN A 1 90 ? 3.974 -11.401 -1.167 1.00 65.50 90 ASN A N 1
ATOM 700 C CA . ASN A 1 90 ? 4.862 -11.916 -2.211 1.00 65.50 90 ASN A CA 1
ATOM 701 C C . ASN A 1 90 ? 4.065 -12.576 -3.355 1.00 65.50 90 ASN A C 1
ATOM 703 O O . ASN A 1 90 ? 4.304 -13.727 -3.737 1.00 65.50 90 ASN A O 1
ATOM 707 N N . ASN A 1 91 ? 3.088 -11.840 -3.877 1.00 62.47 91 ASN A N 1
ATOM 708 C CA . ASN A 1 91 ? 2.218 -12.214 -4.967 1.00 62.47 91 ASN A CA 1
ATOM 709 C C . ASN A 1 91 ? 3.054 -12.283 -6.246 1.00 62.47 91 ASN A C 1
ATOM 711 O O . ASN A 1 91 ? 3.403 -11.285 -6.865 1.00 62.47 91 ASN A O 1
ATOM 715 N N . GLN A 1 92 ? 3.402 -13.498 -6.675 1.00 61.84 92 GLN A N 1
ATOM 716 C CA . GLN A 1 92 ? 4.028 -13.736 -7.981 1.00 61.84 92 GLN A CA 1
ATOM 717 C C . GLN A 1 92 ? 2.974 -13.708 -9.090 1.00 61.84 92 GLN A C 1
ATOM 719 O O . GLN A 1 92 ? 2.875 -14.642 -9.891 1.00 61.84 92 GLN A O 1
ATOM 724 N N . VAL A 1 93 ? 2.156 -12.655 -9.128 1.00 61.31 93 VAL A N 1
ATOM 725 C CA . VAL A 1 93 ? 1.140 -12.491 -10.162 1.00 61.31 93 VAL A CA 1
ATOM 726 C C . VAL A 1 93 ? 1.878 -12.121 -11.444 1.00 61.31 93 VAL A C 1
ATOM 728 O O . VAL A 1 93 ? 2.193 -10.971 -11.718 1.00 61.31 93 VAL A O 1
ATOM 731 N N . LEU A 1 94 ? 2.184 -13.165 -12.216 1.00 58.00 94 LEU A N 1
ATOM 732 C CA . LEU A 1 94 ? 2.683 -13.124 -13.587 1.00 58.00 94 LEU A CA 1
ATOM 733 C C . LEU A 1 94 ? 4.154 -12.699 -13.718 1.00 58.00 94 LEU A C 1
ATOM 735 O O . LEU A 1 94 ? 4.503 -11.607 -14.167 1.00 58.00 94 LEU A O 1
ATOM 739 N N . LYS A 1 95 ? 5.051 -13.663 -13.480 1.00 59.62 95 LYS A N 1
ATOM 740 C CA . LYS A 1 95 ? 6.337 -13.672 -14.192 1.00 59.62 95 LYS A CA 1
ATOM 741 C C . LYS A 1 95 ? 6.021 -13.578 -15.691 1.00 59.62 95 LYS A C 1
ATOM 743 O O . LYS A 1 95 ? 5.270 -14.421 -16.173 1.00 59.62 95 LYS A O 1
ATOM 748 N N . ASN A 1 96 ? 6.578 -12.570 -16.378 1.00 61.66 96 ASN A N 1
ATOM 749 C CA . ASN A 1 96 ? 6.672 -12.384 -17.846 1.00 61.66 96 ASN A CA 1
ATOM 750 C C . ASN A 1 96 ? 6.037 -11.107 -18.444 1.00 61.66 96 ASN A C 1
ATOM 752 O O . ASN A 1 96 ? 5.939 -11.016 -19.667 1.00 61.66 96 ASN A O 1
ATOM 756 N N . LEU A 1 97 ? 5.664 -10.085 -17.664 1.00 72.00 97 LEU A N 1
ATOM 757 C CA . LEU A 1 97 ? 5.335 -8.778 -18.258 1.00 72.00 97 LEU A CA 1
ATOM 758 C C . LEU A 1 97 ? 6.610 -7.977 -18.564 1.00 72.00 97 LEU A C 1
ATOM 760 O O . LEU A 1 97 ? 7.362 -7.626 -17.656 1.00 72.00 97 LEU A O 1
ATOM 764 N N . ASP A 1 98 ? 6.834 -7.656 -19.842 1.00 88.12 98 ASP A N 1
ATOM 765 C CA . ASP A 1 98 ? 7.967 -6.839 -20.296 1.00 88.12 98 ASP A CA 1
ATOM 766 C C . ASP A 1 98 ? 8.002 -5.487 -19.563 1.00 88.12 98 ASP A C 1
ATOM 768 O O . ASP A 1 98 ? 7.066 -4.685 -19.635 1.00 88.12 98 ASP A O 1
ATOM 772 N N . ARG A 1 99 ? 9.110 -5.207 -18.869 1.00 88.19 99 ARG A N 1
ATOM 773 C CA . ARG A 1 99 ? 9.313 -3.940 -18.154 1.00 88.19 99 ARG A CA 1
ATOM 774 C C . ARG A 1 99 ? 9.302 -2.738 -19.089 1.00 88.19 99 ARG A C 1
ATOM 776 O O . ARG A 1 99 ? 8.873 -1.662 -18.673 1.00 88.19 99 ARG A O 1
ATOM 783 N N . ALA A 1 100 ? 9.743 -2.895 -20.337 1.00 90.75 100 ALA A N 1
ATOM 784 C CA . ALA A 1 100 ? 9.680 -1.803 -21.297 1.00 90.75 100 ALA A CA 1
ATOM 785 C C . ALA A 1 100 ? 8.223 -1.495 -21.679 1.00 90.75 100 ALA A C 1
ATOM 787 O O . ALA A 1 100 ? 7.857 -0.324 -21.768 1.00 90.75 100 ALA A O 1
ATOM 788 N N . ALA A 1 101 ? 7.372 -2.514 -21.834 1.00 91.44 101 ALA A N 1
ATOM 789 C CA . ALA A 1 101 ? 5.931 -2.342 -22.020 1.00 91.44 101 ALA A CA 1
ATOM 790 C C . ALA A 1 101 ? 5.258 -1.673 -20.814 1.00 91.44 101 ALA A C 1
ATOM 792 O O . ALA A 1 101 ? 4.529 -0.702 -21.003 1.00 91.44 101 ALA A O 1
ATOM 793 N N . GLN A 1 102 ? 5.566 -2.115 -19.592 1.00 91.75 102 GLN A N 1
ATOM 794 C CA . GLN A 1 102 ? 5.066 -1.496 -18.354 1.00 91.75 102 GLN A CA 1
ATOM 795 C C . GLN A 1 102 ? 5.439 -0.011 -18.266 1.00 91.75 102 GLN A C 1
ATOM 797 O O . GLN A 1 102 ? 4.585 0.834 -18.013 1.00 91.75 102 GLN A O 1
ATOM 802 N N . LYS A 1 103 ? 6.699 0.330 -18.577 1.00 91.44 103 LYS A N 1
ATOM 803 C CA . LYS A 1 103 ? 7.173 1.720 -18.617 1.00 91.44 103 LYS A CA 1
ATOM 804 C C . LYS A 1 103 ? 6.447 2.558 -19.673 1.00 91.44 103 LYS A C 1
ATOM 806 O O . LYS A 1 103 ? 6.178 3.727 -19.427 1.00 91.44 103 LYS A O 1
ATOM 811 N N . ARG A 1 104 ? 6.129 1.983 -20.840 1.00 92.25 104 ARG A N 1
ATOM 812 C CA . ARG A 1 104 ? 5.337 2.663 -21.885 1.00 92.25 104 ARG A CA 1
ATOM 813 C C . ARG A 1 104 ? 3.884 2.890 -21.458 1.00 92.25 104 ARG A C 1
ATOM 815 O O . ARG A 1 104 ? 3.307 3.898 -21.844 1.00 92.25 104 ARG A O 1
ATOM 822 N N . ALA A 1 105 ? 3.311 1.965 -20.691 1.00 91.06 105 ALA A N 1
ATOM 823 C CA . ALA A 1 105 ? 1.940 2.038 -20.187 1.00 91.06 105 ALA A CA 1
ATOM 824 C C . ALA A 1 105 ? 1.807 2.806 -18.859 1.00 91.06 105 ALA A C 1
ATOM 826 O O . ALA A 1 105 ? 0.694 2.987 -18.375 1.00 91.06 105 ALA A O 1
ATOM 827 N N . ASP A 1 106 ? 2.931 3.211 -18.267 1.00 89.69 106 ASP A N 1
ATOM 828 C CA . ASP A 1 106 ? 3.017 3.833 -16.947 1.00 89.69 106 ASP A CA 1
ATOM 829 C C . ASP A 1 106 ? 2.347 3.029 -15.817 1.00 89.69 106 ASP A C 1
ATOM 831 O O . ASP A 1 106 ? 1.851 3.583 -14.841 1.00 89.69 106 ASP A O 1
ATOM 835 N N . ARG A 1 107 ? 2.343 1.699 -15.955 1.00 91.06 107 ARG A N 1
ATOM 836 C CA . ARG A 1 107 ? 1.703 0.755 -15.034 1.00 91.06 107 ARG A CA 1
ATOM 837 C C . ARG A 1 107 ? 2.667 -0.380 -14.739 1.00 91.06 107 ARG A C 1
ATOM 839 O O . ARG A 1 107 ? 3.034 -1.127 -15.648 1.00 91.06 107 ARG A O 1
ATOM 846 N N . PHE A 1 108 ? 3.069 -0.503 -13.480 1.00 91.62 108 PHE A N 1
ATOM 847 C CA . PHE A 1 108 ? 4.032 -1.506 -13.049 1.00 91.62 108 PHE A CA 1
ATOM 848 C C . PHE A 1 108 ? 3.348 -2.610 -12.266 1.00 91.62 108 PHE A C 1
ATOM 850 O O . PHE A 1 108 ? 2.442 -2.348 -11.490 1.00 91.62 108 PHE A O 1
ATOM 857 N N . HIS A 1 109 ? 3.808 -3.833 -12.479 1.00 91.12 109 HIS A N 1
ATOM 858 C CA . HIS A 1 109 ? 3.403 -4.993 -11.702 1.00 91.12 109 HIS A CA 1
ATOM 859 C C . HIS A 1 109 ? 4.518 -5.409 -10.745 1.00 91.12 109 HIS A C 1
ATOM 861 O O . HIS A 1 109 ? 5.699 -5.077 -10.954 1.00 91.12 109 HIS A O 1
ATOM 867 N N . VAL A 1 110 ? 4.127 -6.177 -9.734 1.00 90.12 110 VAL A N 1
ATOM 868 C CA . VAL A 1 110 ? 5.020 -6.850 -8.789 1.00 90.12 110 VAL A CA 1
ATOM 869 C C . VAL A 1 110 ? 6.105 -7.690 -9.494 1.00 90.12 110 VAL A C 1
ATOM 871 O O . VAL A 1 110 ? 5.855 -8.272 -10.553 1.00 90.12 110 VAL A O 1
ATOM 874 N N . PRO A 1 111 ? 7.338 -7.768 -8.953 1.00 90.44 111 PRO A N 1
ATOM 875 C CA . PRO A 1 111 ? 7.830 -7.034 -7.783 1.00 90.44 111 PRO A CA 1
ATOM 876 C C . PRO A 1 111 ? 7.963 -5.536 -8.081 1.00 90.44 111 PRO A C 1
ATOM 878 O O . PRO A 1 111 ? 8.418 -5.164 -9.161 1.00 90.44 111 PRO A O 1
ATOM 881 N N . CYS A 1 112 ? 7.588 -4.662 -7.153 1.00 90.25 112 CYS A N 1
ATOM 882 C CA . CYS A 1 112 ? 7.537 -3.231 -7.443 1.00 90.25 112 CYS A CA 1
ATOM 883 C C . CYS A 1 112 ? 8.924 -2.589 -7.578 1.00 90.25 112 CYS A C 1
ATOM 885 O O . CYS A 1 112 ? 9.785 -2.781 -6.717 1.00 90.25 112 CYS A O 1
ATOM 887 N N . PRO A 1 113 ? 9.190 -1.826 -8.658 1.00 89.94 113 PRO A N 1
ATOM 888 C CA . PRO A 1 113 ? 10.386 -1.004 -8.728 1.00 89.94 113 PRO A CA 1
ATOM 889 C C . PRO A 1 113 ? 10.174 0.280 -7.919 1.00 89.94 113 PRO A C 1
ATOM 891 O O . PRO A 1 113 ? 9.116 0.900 -8.000 1.00 89.94 113 PRO A O 1
ATOM 894 N N . LYS A 1 114 ? 11.207 0.730 -7.199 1.00 88.88 114 LYS A N 1
ATOM 895 C CA . LYS A 1 114 ? 11.185 2.053 -6.570 1.00 88.88 114 LYS A CA 1
ATOM 896 C C . LYS A 1 114 ? 11.250 3.125 -7.657 1.00 88.88 114 LYS A C 1
ATOM 898 O O . LYS A 1 114 ? 12.239 3.197 -8.386 1.00 88.88 114 LYS A O 1
ATOM 903 N N . MET A 1 115 ? 10.182 3.907 -7.780 1.00 87.94 115 MET A N 1
ATOM 904 C CA . MET A 1 115 ? 10.009 4.905 -8.845 1.00 87.94 115 MET A CA 1
ATOM 905 C C . MET A 1 115 ? 9.647 6.303 -8.330 1.00 87.94 115 MET A C 1
ATOM 907 O O . MET A 1 115 ? 9.239 7.161 -9.118 1.00 87.94 115 MET A O 1
ATOM 911 N N . CYS A 1 116 ? 9.792 6.513 -7.019 1.00 84.25 116 CYS A N 1
ATOM 912 C CA . CYS A 1 116 ? 10.031 7.841 -6.474 1.00 84.25 116 CYS A CA 1
ATOM 913 C C . CYS A 1 116 ? 11.349 8.388 -7.079 1.00 84.25 116 CYS A C 1
ATOM 915 O O . CYS A 1 116 ? 11.412 9.609 -7.307 1.00 84.25 116 CYS A O 1
#

pLDDT: mean 80.23, std 20.43, range [35.47, 97.25]

Radius of gyration: 16.49 Å; chains: 1; bounding box: 35×32×49 Å